Protein AF-A0A942IPR6-F1 (afdb_monomer)

Solvent-accessible surface area (backbone atoms only — not comparable to full-atom values): 6364 Å² total; per-residue (Å²): 134,86,79,75,77,80,79,70,92,6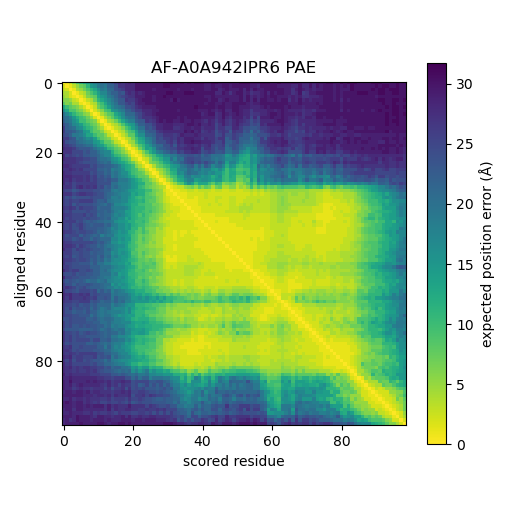9,73,71,70,72,72,71,74,73,84,70,80,66,79,72,70,74,52,90,48,90,68,86,85,87,83,54,54,79,40,28,50,49,56,51,37,49,46,43,31,68,56,40,64,39,92,61,83,63,66,45,80,51,98,94,44,77,43,69,37,78,91,49,31,84,38,26,51,44,57,52,48,51,56,52,50,54,56,50,52,56,53,53,58,57,57,61,75,75,110

Sequence (99 aa):
MELFPLDNHNASEVIQKKENLTFQNITENDGVLVISNESRFSDIETNIRKIFGLQAKLFRRTSTSWIETKHTSDWTLQDQNNQGFGTSKLMDDINDIGA

Secondary structure (DSSP, 8-state):
--------S------------S--------------TT-BHHHHHHHHHHHH------EEEETTEEEEGGGGTT-BHHHHHHHHHHHHHHHHHHHHTT-

Foldseek 3Di:
DDDDPPPPPPPPVPPVVVPPPPPPDQDPQPDDDDADQQDFQLNSQVVCCVRGVDRDWDWDDDPPDTHTCPVVRGDGNNNVVCVVVVVVVVVVVVVVVVD

Structure (mmCIF, N/CA/C/O backbone):
data_AF-A0A942IPR6-F1
#
_entry.id   AF-A0A942IPR6-F1
#
loop_
_atom_site.group_PDB
_atom_site.id
_atom_site.type_symbol
_atom_site.label_atom_id
_atom_site.label_alt_id
_atom_site.label_comp_id
_atom_site.label_asym_id
_atom_site.label_entity_id
_atom_site.label_seq_id
_atom_site.pdbx_PDB_ins_code
_atom_site.Cartn_x
_atom_site.Cartn_y
_atom_site.Cartn_z
_atom_site.occupancy
_atom_site.B_iso_or_equiv
_atom_site.auth_seq_id
_atom_site.auth_comp_id
_atom_site.auth_asym_id
_atom_site.auth_atom_id
_atom_site.pdbx_PDB_model_num
ATOM 1 N N . MET A 1 1 ? 39.748 31.711 27.343 1.00 42.16 1 MET A N 1
ATOM 2 C CA . MET A 1 1 ? 39.802 30.389 26.692 1.00 42.16 1 MET A CA 1
ATOM 3 C C . MET A 1 1 ? 38.721 29.574 27.371 1.00 42.16 1 MET A C 1
ATOM 5 O O . MET A 1 1 ? 38.881 29.243 28.538 1.00 42.16 1 MET A O 1
ATOM 9 N N . GLU A 1 2 ? 37.558 29.466 26.734 1.00 38.56 2 GLU A N 1
ATOM 10 C CA . GLU A 1 2 ? 36.385 28.818 27.326 1.00 38.56 2 GLU A CA 1
ATOM 11 C C . GLU A 1 2 ? 36.622 27.310 27.412 1.00 38.56 2 GLU A C 1
ATOM 13 O O . GLU A 1 2 ? 37.036 26.675 26.442 1.00 38.56 2 GLU A O 1
ATOM 18 N N . LEU A 1 3 ? 36.421 26.761 28.606 1.00 40.38 3 LEU A N 1
ATOM 19 C CA . LEU A 1 3 ? 36.445 25.329 28.855 1.00 40.38 3 LEU A CA 1
ATOM 20 C C . LEU A 1 3 ? 35.117 24.761 28.351 1.00 40.38 3 LEU A C 1
ATOM 22 O O . LEU A 1 3 ? 34.079 24.987 28.970 1.00 40.38 3 LEU A O 1
ATOM 26 N N . PHE A 1 4 ? 35.144 24.036 27.235 1.00 39.88 4 PHE A N 1
ATOM 27 C CA . PHE A 1 4 ? 34.033 23.161 26.874 1.00 39.88 4 PHE A CA 1
ATOM 28 C C . PHE A 1 4 ? 33.897 22.092 27.967 1.00 39.88 4 PHE A C 1
ATOM 30 O O . PHE A 1 4 ? 34.903 21.454 28.302 1.00 39.88 4 PHE A O 1
ATOM 37 N N . PRO A 1 5 ? 32.706 21.874 28.551 1.00 41.66 5 PRO A N 1
ATOM 38 C CA . PRO A 1 5 ? 32.498 20.709 29.390 1.00 41.66 5 PRO A CA 1
ATOM 39 C C . PRO A 1 5 ? 32.699 19.470 28.518 1.00 41.66 5 PRO A C 1
ATOM 41 O O . PRO A 1 5 ? 32.142 19.371 27.426 1.00 41.66 5 PRO A O 1
ATOM 44 N N . LEU A 1 6 ? 33.519 18.535 28.995 1.00 41.81 6 LEU A N 1
ATOM 45 C CA . LEU A 1 6 ? 33.529 17.175 28.476 1.00 41.81 6 LEU A CA 1
ATOM 46 C C . LEU A 1 6 ? 32.132 16.609 28.723 1.00 41.81 6 LEU A C 1
ATOM 48 O O . LEU A 1 6 ? 31.797 16.285 29.865 1.00 41.81 6 LEU A O 1
ATOM 52 N N . ASP A 1 7 ? 31.317 16.546 27.670 1.00 47.09 7 ASP A N 1
ATOM 53 C CA . ASP A 1 7 ? 30.039 15.859 27.724 1.00 47.09 7 ASP A CA 1
ATOM 54 C C . ASP A 1 7 ? 30.309 14.414 28.128 1.00 47.09 7 ASP A C 1
ATOM 56 O O . ASP A 1 7 ? 30.948 13.617 27.440 1.00 47.09 7 ASP A O 1
ATOM 60 N N . ASN A 1 8 ? 29.876 14.136 29.346 1.00 43.88 8 ASN A N 1
ATOM 61 C CA . ASN A 1 8 ? 29.909 12.853 29.994 1.00 43.88 8 ASN A CA 1
ATOM 62 C C . ASN A 1 8 ? 29.290 11.811 29.051 1.00 43.88 8 ASN A C 1
ATOM 64 O O . ASN A 1 8 ? 28.090 11.860 28.778 1.00 43.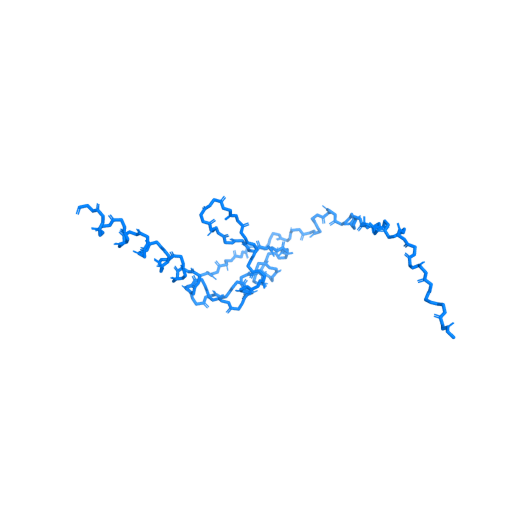88 8 ASN A O 1
ATOM 68 N N . HIS A 1 9 ? 30.092 10.849 28.588 1.00 45.38 9 HIS A N 1
ATOM 69 C CA . HIS A 1 9 ? 29.646 9.638 27.889 1.00 45.38 9 HIS A CA 1
ATOM 70 C C . HIS A 1 9 ? 28.852 8.697 28.823 1.00 45.38 9 HIS A C 1
ATOM 72 O O . HIS A 1 9 ? 29.092 7.497 28.871 1.00 45.38 9 HIS A O 1
ATOM 78 N N . ASN A 1 10 ? 27.876 9.242 29.549 1.00 48.25 10 ASN A N 1
ATOM 79 C CA . ASN A 1 10 ? 26.858 8.520 30.302 1.00 48.25 10 ASN A CA 1
ATOM 80 C C . ASN A 1 10 ? 25.465 8.762 29.718 1.00 48.25 10 ASN A C 1
ATOM 82 O O . ASN A 1 10 ? 24.465 8.681 30.426 1.00 48.25 10 ASN A O 1
ATOM 86 N N . ALA A 1 11 ? 25.369 8.980 28.409 1.00 43.78 11 ALA A N 1
ATOM 87 C CA . ALA A 1 11 ? 24.157 8.612 27.701 1.00 43.78 11 ALA A CA 1
ATOM 88 C C . ALA A 1 11 ? 24.211 7.101 27.430 1.00 43.78 11 ALA A C 1
ATOM 90 O O . ALA A 1 11 ? 24.246 6.646 26.290 1.00 43.78 11 ALA A O 1
ATOM 91 N N . SER A 1 12 ? 24.127 6.303 28.500 1.00 43.94 12 SER A N 1
ATOM 92 C CA . SER A 1 12 ? 23.155 5.221 28.430 1.00 43.94 12 SER A CA 1
ATOM 93 C C . SER A 1 12 ? 21.844 5.946 28.170 1.00 43.94 12 SER A C 1
ATOM 95 O O . SER A 1 12 ? 21.181 6.377 29.113 1.00 43.94 12 SER A O 1
ATOM 97 N N . GLU A 1 13 ? 21.518 6.197 26.897 1.00 47.56 13 GLU A N 1
ATOM 98 C CA . GLU A 1 13 ? 20.135 6.394 26.524 1.00 47.56 13 GLU A CA 1
ATOM 99 C C . GLU A 1 13 ? 19.472 5.139 27.052 1.00 47.56 13 GLU A C 1
ATOM 101 O O . GLU A 1 13 ? 19.573 4.046 26.495 1.00 47.56 13 GLU A O 1
ATOM 106 N N . VAL A 1 14 ? 18.885 5.290 28.236 1.00 43.59 14 VAL A N 1
ATOM 107 C CA . VAL A 1 14 ? 17.831 4.437 28.708 1.00 43.59 14 VAL A CA 1
ATOM 108 C C . VAL A 1 14 ? 16.831 4.557 27.580 1.00 43.59 14 VAL A C 1
ATOM 110 O O . VAL A 1 14 ? 16.041 5.499 27.532 1.00 43.59 14 VAL A O 1
ATOM 113 N N . ILE A 1 15 ? 16.917 3.635 26.622 1.00 48.81 15 ILE A N 1
ATOM 114 C CA . ILE A 1 15 ? 15.797 3.295 25.779 1.00 48.81 15 ILE A CA 1
ATOM 115 C C . ILE A 1 15 ? 14.792 2.854 26.825 1.00 48.81 15 ILE A C 1
ATOM 117 O O . ILE A 1 15 ? 14.820 1.719 27.300 1.00 48.81 15 ILE A O 1
ATOM 121 N N . GLN A 1 16 ? 13.976 3.801 27.292 1.00 42.34 16 GLN A N 1
ATOM 122 C CA . GLN A 1 16 ? 12.773 3.481 28.012 1.00 42.34 16 GLN A CA 1
ATOM 123 C C . GLN A 1 16 ? 12.009 2.674 26.990 1.00 42.34 16 GLN A C 1
ATOM 125 O O . GLN A 1 16 ? 11.403 3.220 26.067 1.00 42.34 16 GLN A O 1
ATOM 130 N N . LYS A 1 17 ? 12.152 1.353 27.088 1.00 47.38 17 LYS A N 1
ATOM 131 C CA . LYS A 1 17 ? 11.330 0.408 26.375 1.00 47.38 17 LYS A CA 1
ATOM 132 C C . LYS A 1 17 ? 9.941 0.751 26.864 1.00 47.38 17 LYS A C 1
ATOM 134 O O . LYS A 1 17 ? 9.559 0.411 27.980 1.00 47.38 17 LYS A O 1
ATOM 139 N N . LYS A 1 18 ? 9.255 1.588 26.091 1.00 49.84 18 LYS A N 1
ATOM 140 C CA . LYS A 1 18 ? 7.910 2.026 26.395 1.00 49.84 18 LYS A CA 1
ATOM 141 C C . LYS A 1 18 ? 7.095 0.758 26.244 1.00 49.84 18 LYS A C 1
ATOM 143 O O . LYS A 1 18 ? 6.766 0.362 25.130 1.00 49.84 18 LYS A O 1
ATOM 148 N N . GLU A 1 19 ? 6.893 0.064 27.356 1.00 46.75 19 GLU A N 1
ATOM 149 C CA . GLU A 1 19 ? 6.141 -1.181 27.447 1.00 46.75 19 GLU A CA 1
ATOM 150 C C . GLU A 1 19 ? 4.651 -0.869 27.265 1.00 46.75 19 GLU A C 1
ATOM 152 O O . GLU A 1 19 ? 3.831 -1.080 28.143 1.00 46.75 19 GLU A O 1
ATOM 157 N N . ASN A 1 20 ? 4.292 -0.342 26.098 1.00 49.84 20 ASN A N 1
ATOM 158 C CA . ASN A 1 20 ? 2.942 -0.424 25.568 1.00 49.84 20 ASN A CA 1
ATOM 159 C C . ASN A 1 20 ? 2.963 -1.521 24.497 1.00 49.84 20 ASN A C 1
ATOM 161 O O . ASN A 1 20 ? 2.773 -1.259 23.314 1.00 49.84 20 ASN A O 1
ATOM 165 N N . LEU A 1 21 ? 3.281 -2.747 24.929 1.00 51.16 21 LEU A N 1
ATOM 166 C CA . LEU A 1 21 ? 3.161 -3.975 24.130 1.00 51.16 21 LEU A CA 1
ATOM 167 C C . LEU A 1 21 ? 1.748 -4.570 24.202 1.00 51.16 21 LEU A C 1
ATOM 169 O O . LEU A 1 21 ? 1.484 -5.628 23.638 1.00 51.16 21 LEU A O 1
ATOM 173 N N . THR A 1 22 ? 0.825 -3.918 24.903 1.00 48.47 22 THR A N 1
ATOM 174 C CA . THR A 1 22 ? -0.586 -4.266 24.814 1.00 48.47 22 THR A CA 1
ATOM 175 C C . THR A 1 22 ? -1.083 -3.825 23.445 1.00 48.47 22 THR A C 1
ATOM 177 O O . THR A 1 22 ? -1.097 -2.630 23.149 1.00 48.47 22 THR A O 1
ATOM 180 N N . PHE A 1 23 ? -1.495 -4.787 22.611 1.00 54.78 23 PHE A N 1
ATOM 181 C CA . PHE A 1 23 ? -2.385 -4.536 21.480 1.00 54.78 23 PHE A CA 1
ATOM 182 C C . PHE A 1 23 ? -3.651 -3.885 22.052 1.00 54.78 23 PHE A C 1
ATOM 184 O O . PHE A 1 23 ? -4.577 -4.573 22.474 1.00 54.78 23 PHE A O 1
ATOM 191 N N . GLN A 1 24 ? -3.650 -2.560 22.202 1.00 53.75 24 GLN A N 1
ATOM 192 C CA . GLN A 1 24 ? -4.824 -1.840 22.666 1.00 53.75 24 GLN A CA 1
ATOM 193 C C . GLN A 1 24 ? -5.901 -2.054 21.613 1.00 53.75 24 GLN A C 1
ATOM 195 O O . GLN A 1 24 ? -5.729 -1.611 20.484 1.00 53.75 24 GLN A O 1
ATOM 200 N N . ASN A 1 25 ? -6.959 -2.767 22.006 1.00 50.81 25 ASN A N 1
ATOM 201 C CA . ASN A 1 25 ? -8.218 -2.917 21.287 1.00 50.81 25 ASN A CA 1
ATOM 202 C C . ASN A 1 25 ? -8.022 -3.052 19.772 1.00 50.81 25 ASN A C 1
ATOM 204 O O . ASN A 1 25 ? -8.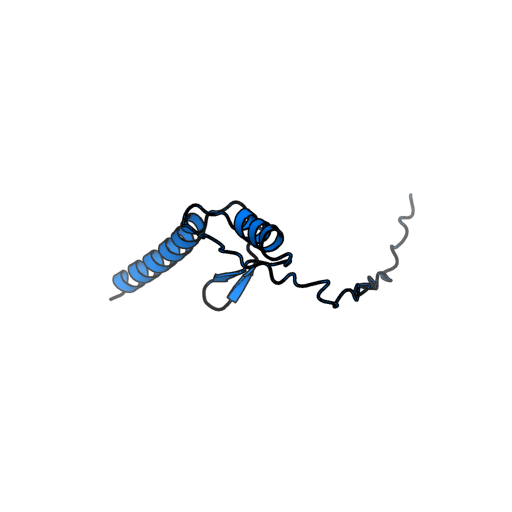273 -2.100 19.033 1.00 50.81 25 ASN A O 1
ATOM 208 N N . ILE A 1 26 ? -7.586 -4.231 19.311 1.00 53.22 26 ILE A N 1
ATOM 209 C CA . ILE A 1 26 ? -7.810 -4.600 17.910 1.00 53.22 26 ILE A CA 1
ATOM 210 C C . ILE A 1 26 ? -9.326 -4.575 17.746 1.00 53.22 26 ILE A C 1
ATOM 212 O O . ILE A 1 26 ? -10.025 -5.468 18.219 1.00 53.22 26 ILE A O 1
ATOM 216 N N . THR A 1 27 ? -9.852 -3.494 17.186 1.00 55.25 27 THR A N 1
ATOM 217 C CA . THR A 1 27 ? -11.256 -3.443 16.816 1.00 55.25 27 THR A CA 1
ATOM 218 C C . THR A 1 27 ? -11.426 -4.445 15.692 1.00 55.25 27 THR A C 1
ATOM 220 O O . THR A 1 27 ? -10.735 -4.337 14.678 1.00 55.25 27 THR A O 1
ATOM 223 N N . GLU A 1 28 ? -12.326 -5.409 15.872 1.00 57.97 28 GLU A N 1
ATOM 224 C CA . GLU A 1 28 ? -12.847 -6.261 14.801 1.00 57.97 28 GLU A CA 1
ATOM 225 C C . GLU A 1 28 ? -13.676 -5.386 13.847 1.00 57.97 28 GLU A C 1
ATOM 227 O O . GLU A 1 28 ? -14.898 -5.459 13.785 1.00 57.97 28 GLU A O 1
ATOM 232 N N . ASN A 1 29 ? -13.012 -4.455 13.164 1.00 58.88 29 ASN A N 1
ATOM 233 C CA . ASN A 1 29 ? -13.599 -3.729 12.059 1.00 58.88 29 ASN A CA 1
ATOM 234 C C . ASN A 1 29 ? -13.395 -4.592 10.823 1.00 58.88 29 ASN A C 1
ATOM 236 O O . ASN A 1 29 ? -12.275 -4.702 10.314 1.00 58.88 29 ASN A O 1
ATOM 240 N N . ASP A 1 30 ? -14.484 -5.176 10.333 1.00 69.94 30 ASP A N 1
ATOM 241 C CA . ASP A 1 30 ? -14.530 -5.656 8.961 1.00 69.94 30 ASP A CA 1
ATOM 242 C C . ASP A 1 30 ? -14.153 -4.489 8.041 1.00 69.94 30 ASP A C 1
ATOM 244 O O . ASP A 1 30 ? -14.742 -3.405 8.086 1.00 69.94 30 ASP A O 1
ATOM 248 N N . GLY A 1 31 ? -13.113 -4.684 7.236 1.00 75.81 31 GLY A N 1
ATOM 249 C CA . GLY A 1 31 ? -12.516 -3.608 6.462 1.00 75.81 31 GLY A CA 1
ATOM 250 C C . GLY A 1 31 ? -11.846 -4.132 5.207 1.00 75.81 31 GLY A C 1
ATOM 251 O O . GLY A 1 31 ? -11.082 -5.094 5.244 1.00 75.81 31 GLY A O 1
ATOM 252 N N . VAL A 1 32 ? -12.122 -3.483 4.079 1.00 85.50 32 VAL A N 1
ATOM 253 C CA . VAL A 1 32 ? -11.474 -3.782 2.801 1.00 85.50 32 VAL A CA 1
ATOM 254 C C . VAL A 1 32 ? -10.401 -2.731 2.557 1.00 85.50 32 VAL A C 1
ATOM 256 O O . VAL A 1 32 ? -10.704 -1.550 2.389 1.00 85.50 32 VAL A O 1
ATOM 259 N N . LEU A 1 33 ? -9.139 -3.159 2.525 1.00 90.19 33 LEU A N 1
ATOM 260 C CA . LEU A 1 33 ? -8.030 -2.323 2.077 1.00 90.19 33 LEU A CA 1
ATOM 261 C C . LEU A 1 33 ? -7.850 -2.510 0.569 1.00 90.19 33 LEU A C 1
ATOM 263 O O . LEU A 1 33 ? -7.423 -3.570 0.117 1.00 90.19 33 LEU A O 1
ATOM 267 N N . VAL A 1 34 ? -8.166 -1.475 -0.205 1.00 89.69 34 VAL A N 1
ATOM 268 C CA . VAL A 1 34 ? -7.901 -1.453 -1.647 1.00 89.69 34 VAL A CA 1
ATOM 269 C C . VAL A 1 34 ? -6.495 -0.912 -1.875 1.00 89.69 34 VAL A C 1
ATOM 271 O O . VAL A 1 34 ? -6.154 0.163 -1.385 1.00 89.69 34 VAL A O 1
ATOM 274 N N . ILE A 1 35 ? -5.686 -1.665 -2.616 1.00 92.88 35 ILE A N 1
ATOM 275 C CA . ILE A 1 35 ? -4.316 -1.304 -2.978 1.00 92.88 35 ILE A CA 1
ATOM 276 C C . ILE A 1 35 ? -4.226 -1.292 -4.504 1.00 92.88 35 ILE A C 1
ATOM 278 O O . ILE A 1 35 ? -4.649 -2.245 -5.157 1.00 92.88 35 ILE A O 1
ATOM 282 N N . SER A 1 36 ? -3.672 -0.219 -5.065 1.00 93.12 36 SER A N 1
ATOM 283 C CA . SER A 1 36 ? -3.441 -0.057 -6.504 1.00 93.12 36 SER A CA 1
ATOM 284 C C . SER A 1 36 ? -2.011 0.402 -6.790 1.00 93.12 36 SER A C 1
ATOM 286 O O . SER A 1 36 ? -1.269 0.780 -5.883 1.00 93.12 36 SER A O 1
ATOM 288 N N . ASN A 1 37 ? -1.623 0.401 -8.063 1.00 92.88 37 ASN A N 1
ATOM 289 C CA . ASN A 1 37 ? -0.294 0.827 -8.507 1.00 92.88 37 ASN A CA 1
ATOM 290 C C . ASN A 1 37 ? 0.037 2.271 -8.106 1.00 92.88 37 ASN A C 1
ATOM 292 O O . ASN A 1 37 ? 1.183 2.571 -7.786 1.00 92.88 37 ASN A O 1
ATOM 296 N N . GLU A 1 38 ? -0.973 3.133 -8.076 1.00 95.50 38 GLU A N 1
ATOM 297 C CA . GLU A 1 38 ? -0.898 4.560 -7.762 1.00 95.50 38 GLU A CA 1
ATOM 298 C C . GLU A 1 38 ? -0.917 4.825 -6.249 1.00 95.50 38 GLU A C 1
ATOM 300 O O . GLU A 1 38 ? -0.706 5.955 -5.811 1.00 95.50 38 GLU A O 1
ATOM 305 N N . SER A 1 39 ? -1.172 3.792 -5.437 1.00 93.50 39 SER A N 1
ATOM 306 C CA . SER A 1 39 ? -1.175 3.907 -3.980 1.00 93.50 39 SER A CA 1
ATOM 307 C C . SER A 1 39 ? 0.233 4.206 -3.473 1.00 93.50 39 SER A C 1
ATOM 309 O O . SER A 1 39 ? 1.187 3.510 -3.832 1.00 93.50 39 SER A O 1
ATOM 311 N N . ARG A 1 40 ? 0.368 5.219 -2.610 1.00 94.50 40 ARG A N 1
ATOM 312 C CA . ARG A 1 40 ? 1.635 5.528 -1.935 1.00 94.50 40 ARG A CA 1
ATOM 313 C C . ARG A 1 40 ? 1.811 4.685 -0.681 1.00 94.50 40 ARG A C 1
ATOM 315 O O . ARG A 1 40 ? 0.832 4.306 -0.037 1.00 94.50 40 ARG A O 1
ATOM 322 N N . PHE A 1 41 ? 3.055 4.440 -0.273 1.00 91.44 41 PHE A N 1
ATOM 323 C CA . PHE A 1 41 ? 3.308 3.701 0.971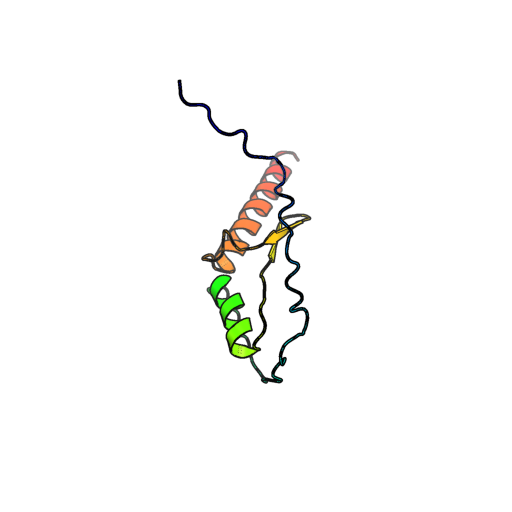 1.00 91.44 41 PHE A CA 1
ATOM 324 C C . PHE A 1 41 ? 2.736 4.411 2.199 1.00 91.44 41 PHE A C 1
ATOM 326 O O . PHE A 1 41 ? 2.129 3.7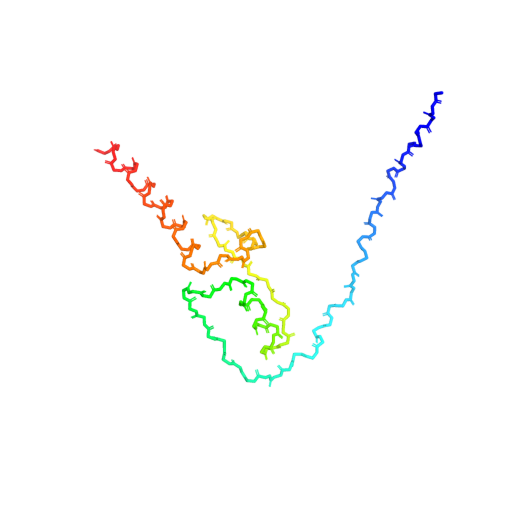70 3.056 1.00 91.44 41 PHE A O 1
ATOM 333 N N . SER A 1 42 ? 2.893 5.733 2.280 1.00 92.38 42 SER A N 1
ATOM 334 C CA . SER A 1 42 ? 2.339 6.530 3.380 1.00 92.38 42 SER A CA 1
ATOM 335 C C . SER A 1 42 ? 0.817 6.408 3.480 1.00 92.38 42 SER A C 1
ATOM 337 O O . SER A 1 42 ? 0.278 6.301 4.587 1.00 92.38 42 SER A O 1
ATOM 339 N N . ASP A 1 43 ? 0.131 6.352 2.339 1.00 93.44 43 ASP A N 1
ATOM 340 C CA . ASP A 1 43 ? -1.319 6.182 2.279 1.00 93.44 43 ASP A CA 1
ATOM 341 C C . ASP A 1 43 ? -1.732 4.788 2.753 1.00 93.44 43 ASP A C 1
ATOM 343 O O . ASP A 1 43 ? -2.683 4.658 3.520 1.00 93.44 43 ASP A O 1
ATOM 347 N N . ILE A 1 44 ? -0.985 3.747 2.377 1.00 93.38 44 ILE A N 1
ATOM 348 C CA . ILE A 1 44 ? -1.242 2.375 2.831 1.00 93.38 44 ILE A CA 1
ATOM 349 C C . ILE A 1 44 ? -1.038 2.256 4.353 1.00 93.38 44 ILE A C 1
ATOM 351 O O . ILE A 1 44 ? -1.929 1.748 5.035 1.00 93.38 44 ILE A O 1
ATOM 355 N N . GLU A 1 45 ? 0.067 2.768 4.916 1.00 92.44 45 GLU A N 1
ATOM 356 C CA . GLU A 1 45 ? 0.289 2.783 6.380 1.00 92.44 45 GLU A CA 1
ATOM 357 C C . GLU A 1 45 ? -0.836 3.529 7.108 1.00 92.44 45 GLU A C 1
ATOM 359 O O . GLU A 1 45 ? -1.367 3.068 8.124 1.00 92.44 45 GLU A O 1
ATOM 364 N N . THR A 1 46 ? -1.238 4.673 6.556 1.00 92.75 46 THR A N 1
ATOM 365 C CA . THR A 1 46 ? -2.320 5.496 7.098 1.00 92.75 46 THR A CA 1
ATOM 366 C C . THR A 1 46 ? -3.663 4.771 7.036 1.00 92.75 46 THR A C 1
ATOM 368 O O . THR A 1 46 ? -4.427 4.815 8.002 1.00 92.75 46 THR A O 1
ATOM 371 N N . ASN A 1 47 ? -3.961 4.087 5.934 1.00 92.12 47 ASN A N 1
ATOM 372 C CA . ASN A 1 47 ? -5.213 3.361 5.745 1.00 92.12 47 ASN A CA 1
ATOM 373 C C . ASN A 1 47 ? -5.296 2.137 6.654 1.00 92.12 47 ASN A C 1
ATOM 375 O O . ASN A 1 47 ? -6.353 1.901 7.230 1.00 92.12 47 ASN A O 1
ATOM 379 N N . ILE A 1 48 ? -4.191 1.423 6.883 1.00 90.75 48 ILE A N 1
ATOM 380 C CA . ILE A 1 48 ? -4.161 0.319 7.852 1.00 90.75 48 ILE A CA 1
ATOM 381 C C . ILE A 1 48 ? -4.497 0.829 9.260 1.00 90.75 48 ILE A C 1
ATOM 383 O O . ILE A 1 48 ? -5.317 0.233 9.963 1.00 90.75 48 ILE A O 1
ATOM 387 N N . ARG A 1 49 ? -3.948 1.990 9.638 1.00 88.75 49 ARG A N 1
ATOM 388 C CA . ARG A 1 49 ? -4.267 2.638 10.914 1.00 88.75 49 ARG A CA 1
ATOM 389 C C . ARG A 1 49 ? -5.724 3.074 11.006 1.00 88.75 49 ARG A C 1
ATOM 391 O O . ARG A 1 49 ? -6.328 2.930 12.061 1.00 88.75 49 ARG A O 1
ATOM 398 N N . LYS A 1 50 ? -6.278 3.633 9.930 1.00 88.12 50 LYS A N 1
ATOM 399 C CA . LYS A 1 50 ? -7.655 4.148 9.906 1.00 88.12 50 LYS A CA 1
ATOM 400 C C . LYS A 1 50 ? -8.702 3.038 9.886 1.00 88.12 50 LYS A C 1
ATOM 402 O O . LYS A 1 50 ? -9.684 3.143 10.607 1.00 88.12 50 LYS A O 1
ATOM 407 N N . ILE A 1 51 ? -8.504 2.013 9.059 1.00 88.31 51 ILE A N 1
ATOM 408 C CA . ILE A 1 51 ? -9.482 0.9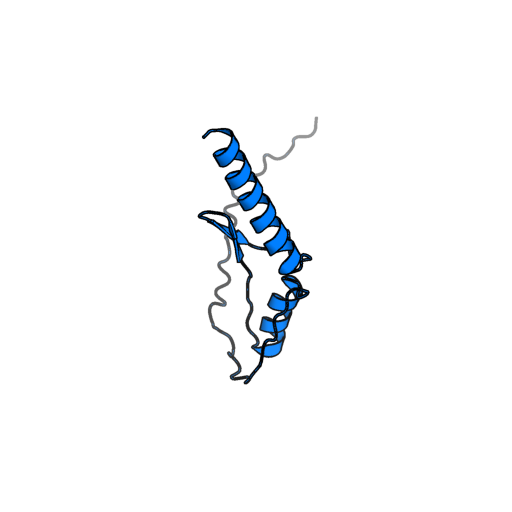40 8.837 1.00 88.31 51 ILE A CA 1
ATOM 409 C C . ILE A 1 51 ? -9.445 -0.051 10.002 1.00 88.31 51 ILE A C 1
ATOM 411 O O . ILE A 1 51 ? -10.481 -0.376 10.576 1.00 88.31 51 ILE A O 1
ATOM 415 N N . PHE A 1 52 ? -8.245 -0.486 10.390 1.00 84.94 52 PHE A N 1
ATOM 416 C CA . PHE A 1 52 ? -8.074 -1.584 11.344 1.00 84.94 52 PHE A CA 1
ATOM 417 C C . PHE A 1 52 ? -7.614 -1.125 12.733 1.00 84.94 52 PHE A C 1
ATOM 419 O O . PHE A 1 52 ? -7.493 -1.945 13.637 1.00 84.94 52 PHE A O 1
ATOM 426 N N . GLY A 1 53 ? -7.299 0.161 12.921 1.00 84.31 53 GLY A N 1
ATOM 427 C CA . GLY A 1 53 ? -6.721 0.657 14.177 1.00 84.31 53 GLY A CA 1
ATOM 428 C C . GLY A 1 53 ? -5.261 0.238 14.396 1.00 84.31 53 GLY A C 1
ATOM 429 O O . GLY A 1 53 ? -4.697 0.498 15.457 1.00 84.31 53 GLY A O 1
ATOM 430 N N . LEU A 1 54 ? -4.623 -0.396 13.406 1.00 85.19 54 LEU A N 1
ATOM 431 C CA . LEU A 1 54 ? -3.301 -1.003 13.552 1.00 85.19 54 LEU A CA 1
ATOM 432 C C . LEU A 1 54 ? -2.188 -0.056 13.109 1.00 85.19 54 LEU A C 1
ATOM 434 O O . LEU A 1 54 ? -2.223 0.524 12.025 1.00 85.19 54 LEU A O 1
ATOM 438 N N . GLN A 1 55 ? -1.146 0.068 13.927 1.00 86.50 55 GLN A N 1
ATOM 439 C CA . GLN A 1 55 ? 0.075 0.739 13.501 1.00 86.50 55 GLN A CA 1
ATOM 440 C C . GLN A 1 55 ? 0.927 -0.237 12.683 1.00 86.50 55 GLN A C 1
ATOM 442 O O . GLN A 1 55 ? 1.446 -1.209 13.222 1.00 86.50 55 GLN A O 1
ATOM 447 N N . ALA A 1 56 ? 1.059 0.027 11.383 1.00 88.00 56 ALA A N 1
ATOM 448 C CA . ALA A 1 56 ? 1.821 -0.805 10.458 1.00 88.00 56 ALA A CA 1
ATOM 449 C C . ALA A 1 56 ? 3.044 -0.073 9.900 1.00 88.00 56 ALA A C 1
ATOM 451 O O . ALA A 1 56 ? 3.114 1.158 9.915 1.00 88.00 56 ALA A O 1
ATOM 452 N N . LYS A 1 57 ? 3.999 -0.866 9.410 1.00 90.75 57 LYS A N 1
ATOM 453 C CA . LYS A 1 57 ? 5.179 -0.401 8.686 1.00 90.75 57 LYS A CA 1
ATOM 454 C C . LYS A 1 57 ? 5.375 -1.197 7.414 1.00 90.75 57 LYS A C 1
ATOM 456 O O . LYS A 1 57 ? 5.287 -2.423 7.436 1.00 90.75 57 LYS A O 1
ATOM 461 N N . LEU A 1 58 ? 5.629 -0.488 6.320 1.00 90.44 58 LEU A N 1
ATOM 462 C CA . LEU A 1 58 ? 5.878 -1.091 5.019 1.00 90.44 58 LEU A CA 1
ATOM 463 C C . LEU A 1 58 ? 7.376 -1.290 4.799 1.00 90.44 58 LEU A C 1
ATOM 465 O O . LEU A 1 58 ? 8.213 -0.423 5.058 1.00 90.44 58 LEU A O 1
ATOM 469 N N . PHE A 1 59 ? 7.701 -2.472 4.288 1.00 90.69 59 PHE A N 1
ATOM 470 C CA . PHE A 1 59 ? 9.047 -2.847 3.894 1.00 90.69 59 PHE A CA 1
ATOM 471 C C . PHE A 1 59 ? 9.014 -3.301 2.446 1.00 90.69 59 PHE A C 1
ATOM 473 O O . PHE A 1 59 ? 8.132 -4.057 2.038 1.00 90.69 59 PHE A O 1
ATOM 480 N N . ARG A 1 60 ? 10.012 -2.876 1.678 1.00 87.12 60 ARG A N 1
ATOM 481 C CA . ARG A 1 60 ? 10.249 -3.380 0.329 1.00 87.12 60 ARG A CA 1
ATOM 482 C C . ARG A 1 60 ? 11.412 -4.351 0.330 1.00 87.12 60 ARG A C 1
ATOM 484 O O . ARG A 1 60 ? 12.420 -4.126 1.000 1.00 87.12 60 ARG A O 1
ATOM 491 N N . ARG A 1 61 ? 11.295 -5.412 -0.460 1.00 83.69 61 ARG A N 1
ATOM 492 C CA . ARG A 1 61 ? 12.401 -6.339 -0.682 1.00 83.69 61 ARG A CA 1
ATOM 493 C C . ARG A 1 61 ? 13.351 -5.775 -1.734 1.00 83.69 61 ARG A C 1
ATOM 495 O O . ARG A 1 61 ? 12.927 -5.343 -2.802 1.00 83.69 61 ARG A O 1
ATOM 502 N N . THR A 1 62 ? 14.640 -5.827 -1.441 1.00 80.69 62 THR A N 1
ATOM 503 C CA . THR A 1 62 ? 15.734 -5.514 -2.362 1.00 80.69 62 THR A CA 1
ATOM 504 C C . THR A 1 62 ? 16.740 -6.650 -2.316 1.00 80.69 62 THR A C 1
ATOM 506 O O . THR A 1 62 ? 17.389 -6.845 -1.288 1.00 80.69 62 THR A O 1
ATOM 509 N N . SER A 1 63 ? 16.867 -7.400 -3.414 1.00 79.94 63 SER A N 1
ATOM 510 C CA . SER A 1 63 ? 17.688 -8.615 -3.476 1.00 79.94 63 SER A CA 1
ATOM 511 C C . SER A 1 63 ? 17.376 -9.559 -2.294 1.00 79.94 63 SER A C 1
ATOM 513 O O . SER A 1 63 ? 16.293 -10.160 -2.233 1.00 79.94 63 SER A O 1
ATOM 515 N N . THR A 1 64 ? 18.272 -9.642 -1.313 1.00 83.38 64 THR A N 1
ATOM 516 C CA . THR A 1 64 ? 18.174 -10.502 -0.126 1.00 83.38 64 THR A CA 1
ATOM 517 C C . THR A 1 64 ? 17.664 -9.802 1.136 1.00 83.38 64 THR A C 1
ATOM 519 O O . THR A 1 64 ? 17.439 -10.475 2.138 1.00 83.38 64 THR A O 1
ATOM 522 N N . SER A 1 65 ? 17.474 -8.482 1.115 1.00 84.69 65 SER A N 1
ATOM 523 C CA . SER A 1 65 ? 17.161 -7.684 2.310 1.00 84.69 65 SER A CA 1
ATOM 524 C C . SER A 1 65 ? 15.788 -7.022 2.224 1.00 84.69 65 SER A C 1
ATOM 526 O O . SER A 1 65 ? 15.295 -6.722 1.137 1.00 84.69 65 SER A O 1
ATOM 528 N N . TRP A 1 66 ? 15.183 -6.758 3.382 1.00 88.44 66 TRP A N 1
ATOM 529 C CA . TRP A 1 66 ? 13.978 -5.939 3.515 1.00 88.44 66 TRP A CA 1
ATOM 530 C C . TRP A 1 66 ? 14.369 -4.558 4.033 1.00 88.44 66 TRP A C 1
ATOM 532 O O . TRP A 1 66 ? 15.039 -4.449 5.057 1.00 88.44 66 TRP A O 1
ATOM 542 N N . ILE A 1 67 ? 13.972 -3.511 3.316 1.00 88.75 67 ILE A N 1
ATOM 543 C CA . ILE A 1 67 ? 14.295 -2.120 3.640 1.00 88.75 67 ILE A CA 1
ATOM 544 C C . ILE A 1 67 ? 12.992 -1.382 3.939 1.00 88.75 67 ILE A C 1
ATOM 546 O O . ILE A 1 67 ? 12.036 -1.476 3.167 1.00 88.75 67 ILE A O 1
ATOM 550 N N . GLU A 1 68 ? 12.950 -0.651 5.053 1.00 90.19 68 GLU A N 1
ATOM 551 C CA . GLU A 1 68 ? 11.797 0.180 5.417 1.00 90.19 68 GLU A CA 1
ATOM 552 C C . GLU A 1 68 ? 11.568 1.268 4.358 1.00 90.19 68 GLU A C 1
ATOM 554 O O . GLU A 1 68 ? 12.507 1.919 3.891 1.00 90.19 68 GLU A O 1
ATOM 559 N N . THR A 1 69 ? 10.311 1.513 3.992 1.00 87.50 69 THR A N 1
ATOM 560 C CA . THR A 1 69 ? 9.954 2.494 2.956 1.00 87.50 69 THR A CA 1
ATOM 561 C C . THR A 1 69 ? 9.901 3.933 3.469 1.00 87.50 69 THR A C 1
ATOM 563 O O . THR A 1 69 ? 9.403 4.810 2.771 1.00 87.50 69 THR A O 1
ATOM 566 N N . LYS A 1 70 ? 10.422 4.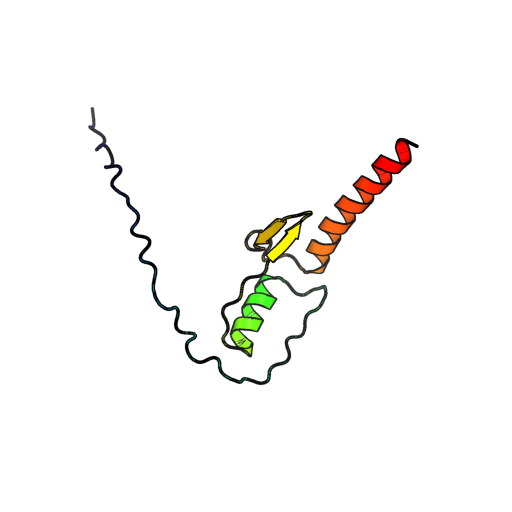217 4.669 1.00 84.25 70 LYS A N 1
ATOM 567 C CA . LYS A 1 70 ? 10.361 5.541 5.311 1.00 84.25 70 LYS A CA 1
ATOM 568 C C . LYS A 1 70 ? 10.949 6.660 4.445 1.00 84.25 70 LYS A C 1
ATOM 570 O O . LYS A 1 70 ? 10.385 7.743 4.387 1.00 84.25 70 LYS A O 1
ATOM 575 N N . HIS A 1 71 ? 12.066 6.399 3.766 1.00 82.62 71 HIS A N 1
ATOM 576 C CA . HIS A 1 71 ? 12.717 7.375 2.878 1.00 82.62 71 HIS A CA 1
ATOM 577 C C . HIS A 1 71 ? 12.089 7.454 1.482 1.00 82.62 71 HIS A C 1
ATOM 579 O O . HIS A 1 71 ? 12.433 8.334 0.702 1.00 82.62 71 HIS A O 1
ATOM 585 N N . THR A 1 72 ? 11.181 6.534 1.165 1.00 86.12 72 THR A N 1
ATOM 586 C CA . THR A 1 72 ? 10.452 6.474 -0.103 1.00 86.12 72 THR A CA 1
ATOM 587 C C . THR A 1 72 ? 8.952 6.569 0.138 1.00 86.12 72 THR A C 1
ATOM 589 O O . THR A 1 72 ? 8.189 6.083 -0.681 1.00 86.12 72 THR A O 1
ATOM 592 N N . SER A 1 73 ? 8.508 7.148 1.259 1.00 83.38 73 SER A N 1
ATOM 593 C CA . SER A 1 73 ? 7.104 7.119 1.699 1.00 83.38 73 SER A CA 1
ATOM 594 C C . SER A 1 73 ? 6.132 7.697 0.675 1.00 83.38 73 SER A C 1
ATOM 596 O O . SER A 1 73 ? 4.961 7.321 0.650 1.00 83.38 73 SER A O 1
ATOM 598 N N . ASP A 1 74 ? 6.637 8.600 -0.160 1.00 90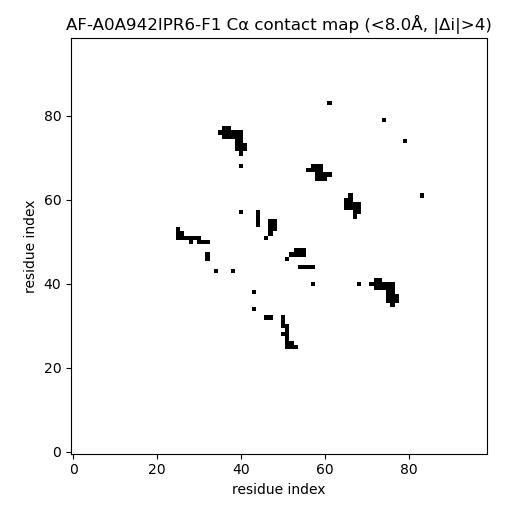.75 74 ASP A N 1
ATOM 599 C CA . ASP A 1 74 ? 5.868 9.360 -1.140 1.00 90.75 74 ASP A CA 1
ATOM 600 C C . ASP A 1 74 ? 5.814 8.667 -2.506 1.00 90.75 74 ASP A C 1
ATOM 602 O O . ASP A 1 74 ? 5.094 9.115 -3.398 1.00 90.75 74 ASP A O 1
ATOM 606 N N . TRP A 1 75 ? 6.567 7.576 -2.671 1.00 92.38 75 TRP A N 1
ATOM 607 C CA . TRP A 1 75 ? 6.545 6.764 -3.878 1.00 92.38 75 TRP A CA 1
ATOM 608 C C . TRP A 1 75 ? 5.271 5.945 -3.957 1.00 92.38 75 TRP A C 1
ATOM 610 O O . TRP A 1 75 ? 4.766 5.438 -2.950 1.00 92.38 75 TRP A O 1
ATOM 620 N N . THR A 1 76 ? 4.800 5.777 -5.185 1.00 94.19 76 THR A N 1
ATOM 621 C CA . THR A 1 76 ? 3.761 4.807 -5.503 1.00 94.19 76 THR A CA 1
ATOM 622 C C . THR A 1 76 ? 4.340 3.389 -5.548 1.00 94.19 76 THR A C 1
ATOM 624 O O . THR A 1 76 ? 5.550 3.191 -5.720 1.00 94.19 76 THR A O 1
ATOM 627 N N . LEU A 1 77 ? 3.482 2.370 -5.430 1.00 90.25 77 LEU A N 1
ATOM 628 C CA . LEU A 1 77 ? 3.892 0.978 -5.662 1.00 90.25 77 LEU A CA 1
ATOM 629 C C . LEU A 1 77 ? 4.475 0.788 -7.068 1.00 90.25 77 LEU A C 1
ATOM 631 O O . LEU A 1 77 ? 5.420 0.019 -7.257 1.00 90.25 77 LEU A O 1
ATOM 635 N N . GLN A 1 78 ? 3.948 1.520 -8.049 1.00 91.75 78 GLN A N 1
ATOM 636 C CA . GLN A 1 78 ? 4.471 1.518 -9.407 1.00 91.75 78 GLN A CA 1
ATOM 637 C C . GLN A 1 78 ? 5.890 2.079 -9.486 1.00 91.75 78 GLN A C 1
ATOM 639 O O . GLN A 1 78 ? 6.740 1.462 -10.126 1.00 91.75 78 GLN A O 1
ATOM 644 N N . ASP A 1 79 ? 6.177 3.192 -8.808 1.00 90.12 79 ASP A N 1
ATOM 645 C CA . ASP A 1 79 ? 7.528 3.762 -8.765 1.00 90.12 79 ASP A CA 1
ATOM 646 C C . ASP A 1 79 ? 8.525 2.750 -8.196 1.00 90.12 79 ASP A C 1
ATOM 648 O O . ASP A 1 79 ? 9.597 2.539 -8.764 1.00 90.12 79 ASP A O 1
ATOM 652 N N . GLN A 1 80 ? 8.151 2.054 -7.118 1.00 86.75 80 GLN A N 1
ATOM 653 C CA . GLN A 1 80 ? 8.979 0.996 -6.539 1.00 86.75 80 GLN A CA 1
ATOM 654 C C . GLN A 1 80 ? 9.224 -0.150 -7.529 1.00 86.75 80 GLN A C 1
ATOM 656 O O . GLN A 1 80 ? 10.364 -0.600 -7.678 1.00 86.75 80 GLN A O 1
ATOM 661 N N . ASN A 1 81 ? 8.171 -0.622 -8.198 1.00 87.06 81 ASN A N 1
ATOM 662 C CA . ASN A 1 81 ? 8.280 -1.690 -9.187 1.00 87.06 81 ASN A CA 1
ATOM 663 C C . ASN A 1 81 ? 9.208 -1.280 -10.334 1.00 87.06 81 ASN A C 1
ATOM 665 O O . ASN A 1 81 ? 10.089 -2.051 -10.705 1.00 87.06 81 ASN A O 1
ATOM 669 N N . ASN A 1 82 ? 9.085 -0.050 -10.834 1.00 86.75 82 ASN A N 1
ATOM 670 C CA . ASN A 1 82 ? 9.936 0.475 -11.901 1.00 86.75 82 ASN A CA 1
ATOM 671 C C . ASN A 1 82 ? 11.420 0.484 -11.508 1.00 86.75 82 ASN A C 1
ATOM 673 O O . ASN A 1 82 ? 12.265 0.109 -12.319 1.00 86.75 82 ASN A O 1
ATOM 677 N N . GLN A 1 83 ? 11.745 0.840 -10.261 1.00 82.19 83 GLN A N 1
ATOM 678 C CA . GLN A 1 83 ? 13.124 0.758 -9.767 1.00 82.19 83 GLN A CA 1
ATOM 679 C C . GLN A 1 83 ? 13.638 -0.687 -9.736 1.00 82.19 83 GLN A C 1
ATOM 681 O O . GLN A 1 83 ? 14.766 -0.949 -10.144 1.00 82.19 83 GLN A O 1
ATOM 686 N N . GLY A 1 84 ? 12.805 -1.636 -9.297 1.00 75.06 84 GLY A N 1
ATOM 687 C CA . GLY A 1 84 ? 13.158 -3.058 -9.277 1.00 75.06 84 GLY A CA 1
ATOM 688 C C . GLY A 1 84 ? 13.382 -3.634 -10.680 1.00 75.06 84 GLY A C 1
ATOM 689 O O . GLY A 1 84 ? 14.420 -4.243 -10.946 1.00 75.06 84 GLY A O 1
ATOM 690 N N . PHE A 1 85 ? 12.448 -3.391 -11.602 1.00 70.81 85 PHE A N 1
ATOM 691 C CA . PHE A 1 85 ? 12.547 -3.859 -12.986 1.00 70.81 85 PHE A CA 1
ATOM 692 C C . PHE A 1 85 ? 13.716 -3.226 -13.738 1.00 70.81 85 PHE A C 1
ATOM 694 O O . PHE A 1 85 ? 14.429 -3.937 -14.443 1.00 70.81 85 PHE A O 1
ATOM 701 N N . GLY A 1 86 ? 13.951 -1.921 -13.558 1.00 63.97 86 GLY A N 1
ATOM 702 C CA . GLY A 1 86 ? 15.088 -1.231 -14.165 1.00 63.97 86 GLY A CA 1
ATOM 703 C C . GLY A 1 86 ? 16.419 -1.877 -13.780 1.00 63.97 86 GLY A C 1
ATOM 704 O O . GLY A 1 86 ? 17.257 -2.110 -14.645 1.00 63.97 86 GLY A O 1
ATOM 705 N N . THR A 1 87 ? 16.584 -2.257 -12.507 1.00 60.50 87 THR A N 1
ATOM 706 C CA . THR A 1 87 ? 17.797 -2.955 -12.050 1.00 60.50 87 THR A CA 1
ATOM 707 C C . THR A 1 87 ? 17.924 -4.388 -12.567 1.00 60.50 87 THR A C 1
ATOM 709 O O . THR A 1 87 ? 19.031 -4.794 -12.904 1.00 60.50 87 THR A O 1
ATOM 712 N N . SER A 1 88 ? 16.825 -5.148 -12.669 1.00 61.88 88 SER A N 1
ATOM 713 C CA . SER A 1 88 ? 16.869 -6.529 -13.181 1.00 61.88 88 SER A CA 1
ATOM 714 C C . SER A 1 88 ? 17.203 -6.564 -14.667 1.00 61.88 88 SER A C 1
ATOM 716 O O . SER A 1 88 ? 18.091 -7.299 -15.075 1.00 61.88 88 SER A O 1
ATOM 718 N N . LYS A 1 89 ? 16.546 -5.715 -15.464 1.00 61.84 89 LYS A N 1
ATOM 719 C CA . LYS A 1 89 ? 16.743 -5.679 -16.913 1.00 61.84 89 LYS A CA 1
ATOM 720 C C . LYS A 1 89 ? 18.167 -5.272 -17.292 1.00 61.84 89 LYS A C 1
ATOM 722 O O . LYS A 1 89 ? 18.760 -5.887 -18.163 1.00 61.84 89 LYS A O 1
ATOM 727 N N . LEU A 1 90 ? 18.737 -4.291 -16.587 1.00 61.06 90 LEU A N 1
ATOM 728 C CA . LEU A 1 90 ? 20.147 -3.931 -16.757 1.00 61.06 90 LEU A CA 1
ATOM 729 C C . LEU A 1 90 ? 21.088 -5.103 -16.443 1.00 61.06 90 LEU A C 1
ATOM 731 O O . LEU A 1 90 ? 22.118 -5.242 -17.092 1.00 61.06 90 LEU A O 1
ATOM 735 N N . MET A 1 91 ? 20.754 -5.933 -15.452 1.00 61.34 91 MET A N 1
ATOM 736 C CA . MET A 1 91 ? 21.563 -7.096 -15.084 1.00 61.34 91 MET A CA 1
ATOM 737 C C . MET A 1 91 ? 21.482 -8.207 -16.139 1.00 61.34 91 MET A C 1
ATOM 739 O O . MET A 1 91 ? 22.501 -8.818 -16.453 1.00 61.34 91 MET A O 1
ATOM 743 N N . ASP A 1 92 ? 20.294 -8.441 -16.699 1.00 69.31 92 ASP A N 1
ATOM 744 C CA . ASP A 1 92 ? 20.076 -9.416 -17.772 1.00 69.31 92 ASP A CA 1
ATOM 745 C C . ASP A 1 92 ? 20.793 -8.976 -19.062 1.00 69.31 92 ASP A C 1
ATOM 747 O O . ASP A 1 92 ? 21.565 -9.747 -19.629 1.00 69.31 92 ASP A O 1
ATOM 751 N N . ASP A 1 93 ? 20.659 -7.699 -19.443 1.00 66.94 93 ASP A N 1
ATOM 752 C CA . ASP A 1 93 ? 21.320 -7.128 -20.623 1.00 66.94 93 ASP A CA 1
ATOM 753 C C . ASP A 1 93 ? 22.863 -7.190 -20.513 1.00 66.94 93 ASP A C 1
ATOM 755 O O . ASP A 1 93 ? 23.547 -7.406 -21.511 1.00 66.94 93 ASP A O 1
ATOM 759 N N . ILE A 1 94 ? 23.444 -7.031 -19.314 1.00 64.88 94 ILE A N 1
ATOM 760 C CA . ILE A 1 94 ? 24.900 -7.172 -19.097 1.00 64.88 94 ILE A CA 1
ATOM 761 C C . ILE A 1 94 ? 25.362 -8.624 -19.280 1.00 64.88 94 ILE A C 1
ATOM 763 O O . ILE A 1 94 ? 26.443 -8.852 -19.827 1.00 64.88 94 ILE A O 1
ATOM 767 N N . ASN A 1 95 ? 24.570 -9.601 -18.832 1.00 63.50 95 ASN A N 1
ATOM 768 C CA . ASN A 1 95 ? 24.922 -11.016 -18.957 1.00 63.50 95 ASN A CA 1
ATOM 769 C C . ASN A 1 95 ? 24.858 -11.501 -20.416 1.00 63.50 95 ASN A C 1
ATOM 771 O O . ASN A 1 95 ? 25.679 -12.330 -20.805 1.00 63.50 95 ASN A O 1
ATOM 775 N N . ASP A 1 96 ? 23.965 -10.936 -21.231 1.00 61.22 96 ASP A N 1
ATOM 776 C CA . ASP A 1 96 ? 23.828 -11.271 -22.656 1.00 61.22 96 ASP A CA 1
ATOM 777 C C . ASP A 1 96 ? 24.948 -10.691 -23.544 1.00 61.22 96 ASP A C 1
ATOM 779 O O . ASP A 1 96 ? 25.181 -11.184 -24.644 1.00 61.22 96 ASP A O 1
ATOM 783 N N . ILE A 1 97 ? 25.694 -9.677 -23.086 1.00 66.75 97 ILE A N 1
ATOM 784 C CA . ILE A 1 97 ? 26.841 -9.111 -23.832 1.00 66.75 97 ILE A CA 1
ATOM 785 C C . ILE A 1 97 ? 28.112 -9.974 -23.660 1.00 66.75 97 ILE A C 1
ATOM 787 O O . ILE A 1 97 ? 29.087 -9.813 -24.397 1.00 66.75 97 ILE A O 1
ATOM 791 N N . GLY A 1 98 ? 28.117 -10.890 -22.687 1.00 58.19 98 GLY A N 1
ATOM 792 C CA . GLY A 1 98 ? 29.250 -11.761 -22.360 1.00 58.19 98 GLY A CA 1
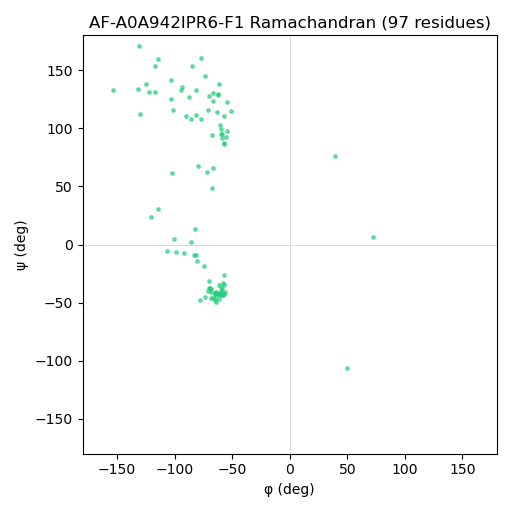ATOM 793 C C . GLY A 1 98 ? 29.168 -13.199 -22.889 1.00 58.19 98 GLY A C 1
ATOM 794 O O . GLY A 1 98 ? 30.050 -13.985 -22.535 1.00 58.19 98 GLY A O 1
ATOM 795 N N . ALA A 1 99 ? 28.144 -13.550 -23.678 1.00 48.94 99 ALA A N 1
ATOM 796 C CA . ALA A 1 99 ? 27.917 -14.891 -24.235 1.00 48.94 99 ALA A CA 1
ATOM 797 C C . ALA A 1 99 ? 28.225 -14.981 -25.739 1.00 48.94 99 ALA A C 1
ATOM 799 O O . ALA A 1 99 ? 27.901 -14.026 -26.481 1.00 48.94 99 ALA A O 1
#

Radius of gyration: 21.96 Å; Cα contacts (8 Å, |Δi|>4): 69; chains: 1; bounding box: 54×45×54 Å

Nearest PDB structures (foldseek):
  6c5r-assembly1_B  TM=5.526E-01  e=2.626E+00  Metarhizium acridum CQMa 102
  5yec-assembly1_B  TM=3.814E-01  e=4.556E+00  Saccharomyces cerevisiae S288C

Mean predicted aligned error: 14.56 Å

pLDDT: mean 72.27, std 18.88, range [38.56, 95.5]